Protein AF-A0A376NXH1-F1 (afdb_monomer_lite)

pLDDT: mean 90.82, std 6.96, range [56.41, 97.88]

Structure (mmCIF, N/CA/C/O backbone):
data_AF-A0A376NXH1-F1
#
_entry.id   AF-A0A376NXH1-F1
#
loop_
_atom_site.group_PDB
_atom_site.id
_atom_site.type_symbol
_atom_site.label_atom_id
_atom_site.label_alt_id
_atom_site.label_comp_id
_atom_site.label_asym_id
_atom_site.label_entity_id
_atom_site.lab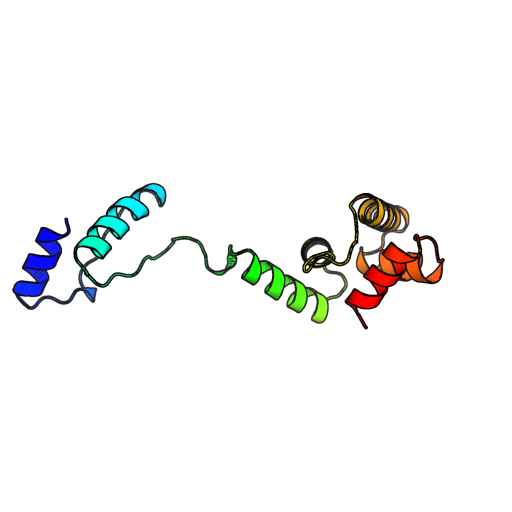el_seq_id
_atom_site.pdbx_PDB_ins_code
_atom_site.Cartn_x
_atom_site.Cartn_y
_atom_site.Cartn_z
_atom_site.occupancy
_atom_site.B_iso_or_equiv
_atom_site.auth_seq_id
_atom_site.auth_comp_id
_atom_site.auth_asym_id
_atom_site.auth_atom_id
_atom_site.pdbx_PDB_model_num
ATOM 1 N N . MET A 1 1 ? -15.275 13.942 30.548 1.00 83.12 1 MET A N 1
ATOM 2 C CA . MET A 1 1 ? -15.649 12.612 30.014 1.00 83.12 1 MET A CA 1
ATOM 3 C C . MET A 1 1 ? -14.953 11.495 30.776 1.00 83.12 1 MET A C 1
ATOM 5 O O . MET A 1 1 ? -15.652 10.715 31.402 1.00 83.12 1 MET A O 1
ATOM 9 N N . VAL A 1 2 ? -13.616 11.475 30.797 1.00 89.75 2 VAL A N 1
ATOM 10 C CA . VAL A 1 2 ? -12.803 10.468 31.508 1.00 89.75 2 VAL A CA 1
ATOM 11 C C . VAL A 1 2 ? -13.268 10.240 32.950 1.00 89.75 2 VAL A C 1
ATOM 13 O O . VAL A 1 2 ? -13.507 9.101 33.325 1.00 89.75 2 VAL A O 1
ATOM 16 N N . ASN A 1 3 ? -13.531 11.309 33.717 1.00 92.00 3 ASN A N 1
ATOM 17 C CA . ASN A 1 3 ? -14.045 11.177 35.089 1.00 92.00 3 ASN A CA 1
ATOM 18 C C . ASN A 1 3 ? -15.347 10.367 35.185 1.00 92.00 3 ASN A C 1
ATOM 20 O O . ASN A 1 3 ? -15.496 9.606 36.126 1.00 92.00 3 ASN A O 1
ATOM 24 N N . ARG A 1 4 ? -16.267 10.475 34.213 1.00 93.81 4 ARG A N 1
ATOM 25 C CA . ARG A 1 4 ? -17.515 9.689 34.232 1.00 93.81 4 ARG A CA 1
ATOM 26 C C . ARG A 1 4 ? -17.257 8.203 33.989 1.00 93.81 4 ARG A C 1
ATOM 28 O O . ARG A 1 4 ? -17.870 7.379 34.653 1.00 93.81 4 ARG A O 1
ATOM 35 N N . ILE A 1 5 ? -16.351 7.877 33.065 1.00 93.94 5 ILE A N 1
ATOM 36 C CA . ILE A 1 5 ? -15.963 6.485 32.784 1.00 93.94 5 ILE A CA 1
ATOM 37 C C . ILE A 1 5 ? -15.228 5.899 33.993 1.00 93.94 5 ILE A C 1
ATOM 39 O O . ILE A 1 5 ? -15.474 4.760 34.369 1.00 93.94 5 ILE A O 1
ATOM 43 N N . LYS A 1 6 ? -14.385 6.701 34.651 1.00 92.62 6 LYS A N 1
ATOM 44 C CA . LYS A 1 6 ? -13.700 6.299 35.878 1.00 92.62 6 LYS A CA 1
ATOM 45 C C . LYS A 1 6 ? -14.689 6.003 37.006 1.00 92.62 6 LYS A C 1
ATOM 47 O O . LYS A 1 6 ? -14.645 4.919 37.559 1.00 92.62 6 LYS A O 1
ATOM 52 N N . THR A 1 7 ? -15.650 6.893 37.261 1.00 94.88 7 THR A N 1
ATOM 53 C CA . THR A 1 7 ? -16.712 6.637 38.249 1.00 94.88 7 THR A CA 1
ATOM 54 C C . THR A 1 7 ? -17.535 5.389 37.913 1.00 94.88 7 THR A C 1
ATOM 56 O O . THR A 1 7 ? -17.898 4.642 38.812 1.00 94.88 7 THR A O 1
ATOM 59 N N . TRP A 1 8 ? -17.822 5.129 36.632 1.00 94.44 8 TRP A N 1
ATOM 60 C CA . TRP A 1 8 ? -18.486 3.889 36.208 1.00 94.44 8 TRP A CA 1
ATOM 61 C C . TRP A 1 8 ? -17.658 2.644 36.549 1.00 94.44 8 TRP A C 1
ATOM 63 O O . TRP A 1 8 ? -18.191 1.688 37.107 1.00 94.44 8 TRP A O 1
ATOM 73 N N . GLN A 1 9 ? -16.355 2.686 36.273 1.00 94.25 9 GLN A N 1
ATOM 74 C CA . GLN A 1 9 ? -15.426 1.606 36.595 1.00 94.25 9 GLN A CA 1
ATOM 75 C C . GLN A 1 9 ? -15.281 1.395 38.110 1.00 94.25 9 GLN A C 1
ATOM 77 O O . GLN A 1 9 ? -15.309 0.256 38.570 1.00 94.25 9 GLN A O 1
ATOM 82 N N . ASP A 1 10 ? -15.189 2.478 38.885 1.00 93.94 10 ASP A N 1
ATOM 83 C CA . ASP A 1 10 ? -15.105 2.442 40.351 1.00 93.94 10 ASP A CA 1
ATOM 84 C C . ASP A 1 10 ? -16.372 1.820 40.977 1.00 93.94 10 ASP A C 1
ATOM 86 O O . ASP A 1 10 ? -16.299 1.168 42.015 1.00 93.94 10 ASP A O 1
ATOM 90 N N . ASN A 1 11 ? -17.526 1.951 40.310 1.00 95.44 11 ASN A N 1
ATOM 91 C CA . ASN A 1 11 ? -18.792 1.318 40.694 1.00 95.44 11 ASN A CA 1
ATOM 92 C C . ASN A 1 11 ? -18.933 -0.144 40.206 1.00 95.44 11 ASN A C 1
ATOM 94 O O . ASN A 1 11 ? -20.012 -0.723 40.323 1.00 95.44 11 ASN A O 1
ATOM 98 N N . GLY A 1 12 ? -17.873 -0.745 39.650 1.00 94.69 12 GLY A N 1
ATOM 99 C CA . GLY A 1 12 ? -17.848 -2.136 39.178 1.00 94.69 12 GLY A CA 1
ATOM 100 C C . GLY A 1 12 ? -18.251 -2.339 37.713 1.00 94.69 12 GLY A C 1
ATOM 101 O O . GLY A 1 12 ? -18.326 -3.479 37.256 1.00 94.69 12 GLY A O 1
ATOM 102 N N . GLY A 1 13 ? -18.501 -1.261 36.968 1.00 94.81 13 GLY A N 1
ATOM 103 C CA . GLY A 1 13 ? -18.863 -1.321 35.555 1.00 94.81 13 GLY A CA 1
ATOM 104 C C . GLY A 1 13 ? -17.683 -1.656 34.636 1.00 94.81 13 GLY A C 1
ATOM 105 O O . GLY A 1 13 ? -16.539 -1.264 34.884 1.00 94.81 13 GLY A O 1
ATOM 106 N N . ALA A 1 14 ? -17.945 -2.354 33.528 1.00 94.75 14 ALA A N 1
ATOM 107 C CA . ALA A 1 14 ? -16.897 -2.721 32.578 1.00 94.75 14 ALA A CA 1
ATOM 108 C C . ALA A 1 14 ? -16.640 -1.603 31.551 1.00 94.75 14 ALA A C 1
ATOM 110 O O . ALA A 1 14 ? -17.567 -0.996 31.016 1.00 94.75 14 ALA A O 1
ATOM 111 N N . LEU A 1 15 ? -15.370 -1.376 31.184 1.00 93.62 15 LEU A N 1
ATOM 112 C CA . LEU A 1 15 ? -15.013 -0.418 30.120 1.00 93.62 15 LEU A CA 1
ATOM 113 C C . LEU A 1 15 ? -15.601 -0.808 28.754 1.00 93.62 15 LEU A C 1
ATOM 115 O O . LEU A 1 15 ? -15.878 0.063 27.936 1.00 93.62 15 LEU A O 1
ATOM 119 N N . ALA A 1 16 ? -15.816 -2.106 28.513 1.00 93.88 16 ALA A N 1
ATOM 120 C CA . ALA A 1 16 ? -16.419 -2.619 27.282 1.00 93.88 16 ALA A CA 1
ATOM 121 C C . ALA A 1 16 ? -17.891 -2.198 27.096 1.00 93.88 16 ALA A C 1
ATOM 123 O O . ALA A 1 16 ? -18.402 -2.261 25.981 1.00 93.88 16 ALA A O 1
ATOM 124 N N . GLU A 1 17 ? -18.556 -1.746 28.162 1.00 94.62 17 GLU A N 1
ATOM 125 C CA . GLU A 1 17 ? -19.936 -1.238 28.141 1.00 94.62 17 GLU A CA 1
ATOM 126 C C . GLU A 1 17 ? -19.991 0.274 27.874 1.00 94.62 17 GLU A C 1
ATOM 128 O O . GLU A 1 17 ? -21.064 0.856 27.723 1.00 94.62 17 GLU A O 1
ATOM 133 N N . CYS A 1 18 ? -18.831 0.931 27.802 1.00 94.12 18 CYS A N 1
ATOM 134 C CA . CYS A 1 18 ? -18.717 2.346 27.491 1.00 94.12 18 CYS A CA 1
ATOM 135 C C . CYS A 1 18 ? -18.374 2.546 26.011 1.00 94.12 18 CYS A C 1
ATOM 137 O O . CYS A 1 18 ? -17.386 2.018 25.502 1.00 94.12 18 CYS A O 1
ATOM 139 N N . ALA A 1 19 ? -19.148 3.392 25.334 1.00 93.44 19 ALA A N 1
ATOM 140 C CA . ALA A 1 19 ? -18.856 3.855 23.984 1.00 93.44 19 ALA A CA 1
ATOM 141 C C . ALA A 1 19 ? -18.790 5.384 23.953 1.00 93.44 19 ALA A C 1
ATOM 143 O O . ALA A 1 19 ? -19.594 6.073 24.581 1.00 93.44 19 ALA A O 1
ATOM 144 N N . ILE A 1 20 ? -17.830 5.918 23.199 1.00 91.69 20 ILE A N 1
ATOM 145 C CA . ILE A 1 20 ? -17.676 7.356 22.980 1.00 91.69 20 ILE A CA 1
ATOM 146 C C . ILE A 1 20 ? -18.001 7.621 21.517 1.00 91.69 20 ILE A C 1
ATOM 148 O O . ILE A 1 20 ? -17.264 7.200 20.627 1.00 91.69 20 ILE A O 1
ATOM 152 N N . LEU A 1 21 ? -19.115 8.306 21.276 1.00 91.44 21 LEU A N 1
ATOM 153 C CA . LEU A 1 21 ? -19.554 8.678 19.937 1.00 91.44 21 LEU A CA 1
ATOM 154 C C . LEU A 1 21 ? -19.166 10.129 19.665 1.00 91.44 21 LEU A C 1
ATOM 156 O O . LEU A 1 21 ? -19.447 11.025 20.461 1.00 91.44 21 LEU A O 1
ATOM 160 N N . TYR A 1 22 ? -18.526 10.360 18.527 1.00 89.69 22 TYR A N 1
ATOM 161 C CA . TYR A 1 22 ? -18.142 11.684 18.053 1.00 89.69 22 TYR A CA 1
ATOM 162 C C . TYR A 1 22 ? -18.446 11.807 16.560 1.00 89.69 22 TYR A C 1
ATOM 164 O O . TYR A 1 22 ? -18.669 10.815 15.869 1.00 89.69 22 TYR A O 1
ATOM 172 N N . ARG A 1 23 ? -18.513 13.045 16.063 1.00 87.31 23 ARG A N 1
ATOM 173 C CA . ARG A 1 23 ? -19.012 13.337 14.712 1.00 87.31 23 ARG A CA 1
ATOM 174 C C . ARG A 1 23 ? -17.936 13.192 13.634 1.00 87.31 23 ARG A C 1
ATOM 176 O O . ARG A 1 23 ? -18.266 12.844 12.508 1.00 87.31 23 ARG A O 1
ATOM 183 N N . SER A 1 24 ? -16.677 13.493 13.947 1.00 84.44 24 SER A N 1
ATOM 184 C CA . SER A 1 24 ? -15.569 13.471 12.984 1.00 84.44 24 SER A CA 1
ATOM 185 C C . SER A 1 24 ? -14.296 12.889 13.589 1.00 84.44 24 SER A C 1
ATOM 187 O O . SER A 1 24 ? -13.982 13.162 14.746 1.00 84.44 24 SER A O 1
ATOM 189 N N . ASN A 1 25 ? -13.515 12.172 12.775 1.00 80.50 25 ASN A N 1
ATOM 190 C CA . ASN A 1 25 ? -12.221 11.594 13.156 1.00 80.50 25 ASN A CA 1
ATOM 191 C C . ASN A 1 25 ? -11.226 12.631 13.695 1.00 80.50 25 ASN A C 1
ATOM 193 O O . ASN A 1 25 ? -10.395 12.297 14.528 1.00 80.50 25 ASN A O 1
ATOM 197 N N . ALA A 1 26 ? -11.333 13.904 13.301 1.00 81.50 26 ALA A N 1
ATOM 198 C CA . ALA A 1 26 ? -10.487 14.964 13.859 1.00 81.50 26 ALA A CA 1
ATOM 199 C C . ALA A 1 26 ? -10.671 15.143 15.382 1.00 81.50 26 ALA A C 1
ATOM 201 O O . ALA A 1 26 ? -9.768 15.622 16.063 1.00 81.50 26 ALA A O 1
ATOM 202 N N . GLN A 1 27 ? -11.828 14.745 15.922 1.00 86.00 27 GLN A N 1
ATOM 203 C CA . GLN A 1 27 ? -12.134 14.820 17.351 1.00 86.00 27 GLN A CA 1
ATOM 204 C C . GLN A 1 27 ? -11.558 13.638 18.143 1.00 86.00 27 GLN A C 1
ATOM 206 O O . GLN A 1 27 ? -11.497 13.722 19.369 1.00 86.00 27 GLN A O 1
ATOM 211 N N . SER A 1 28 ? -11.135 12.553 17.476 1.00 87.75 28 SER A N 1
ATOM 212 C CA . SER A 1 28 ? -10.644 11.351 18.160 1.00 87.75 28 SER A CA 1
ATOM 213 C C . SER A 1 28 ? -9.371 11.652 18.944 1.00 87.75 28 SER A C 1
ATOM 215 O O . SER A 1 28 ? -9.279 11.297 20.113 1.00 87.75 28 SER A O 1
ATOM 217 N N . ARG A 1 29 ? -8.447 12.421 18.358 1.00 87.12 29 ARG A N 1
ATOM 218 C CA . ARG A 1 29 ? -7.129 12.701 18.938 1.00 87.12 29 ARG A CA 1
ATOM 219 C C . ARG A 1 29 ? -7.190 13.290 20.350 1.00 87.12 29 ARG A C 1
ATOM 221 O O . ARG A 1 29 ? -6.499 12.809 21.237 1.00 87.12 29 ARG A O 1
ATOM 228 N N . VAL A 1 30 ? -8.041 14.291 20.580 1.00 90.75 30 VAL A N 1
ATOM 229 C CA . VAL A 1 30 ? -8.177 14.927 21.906 1.00 90.75 30 VAL A CA 1
ATOM 230 C C . VAL A 1 30 ? -8.760 13.946 22.933 1.00 90.75 30 VAL A C 1
ATOM 232 O O . VAL A 1 30 ? -8.390 13.967 24.105 1.00 90.75 30 VAL A O 1
ATOM 235 N N . LEU A 1 31 ? -9.664 13.061 22.499 1.00 91.00 31 LEU A N 1
ATOM 236 C CA . LEU A 1 31 ? -10.236 12.017 23.352 1.00 91.00 31 LEU A CA 1
ATOM 237 C C . LEU A 1 31 ? -9.196 10.939 23.683 1.00 91.00 31 LEU A C 1
ATOM 239 O O . LEU A 1 31 ? -9.107 10.517 24.833 1.00 91.00 31 LEU A O 1
ATOM 243 N N . GLU A 1 32 ? -8.398 10.528 22.699 1.00 90.25 32 GLU A N 1
ATOM 244 C CA . GLU A 1 32 ? -7.296 9.575 22.853 1.00 90.25 32 GLU A CA 1
ATOM 245 C C . GLU A 1 32 ? -6.230 10.101 23.816 1.00 90.25 32 GLU A C 1
ATOM 247 O O . GLU A 1 32 ? -5.837 9.385 24.733 1.00 90.25 32 GLU A O 1
ATOM 252 N N . GLU A 1 33 ? -5.809 11.360 23.666 1.00 92.31 33 GLU A N 1
ATOM 253 C CA . GLU A 1 33 ? -4.845 12.012 24.562 1.00 92.31 33 GLU A CA 1
ATOM 254 C C . GLU A 1 33 ? -5.361 12.037 26.010 1.00 92.31 33 GLU A C 1
ATOM 256 O O . GLU A 1 33 ? -4.625 11.689 26.933 1.00 92.31 33 GLU A O 1
ATOM 261 N N . ALA A 1 34 ? -6.643 12.355 26.218 1.00 93.75 34 ALA A N 1
ATOM 262 C CA . ALA A 1 34 ? -7.249 12.347 27.548 1.00 93.75 34 ALA A CA 1
ATOM 263 C C . ALA A 1 34 ? -7.334 10.935 28.165 1.00 93.75 34 ALA A C 1
ATOM 265 O O . ALA A 1 34 ? -7.120 10.774 29.368 1.00 93.75 34 ALA A O 1
ATOM 266 N N . LEU A 1 35 ? -7.645 9.907 27.365 1.00 93.50 35 LEU A N 1
ATOM 267 C CA . LEU A 1 35 ? -7.687 8.510 27.821 1.00 93.50 35 LEU A CA 1
ATOM 268 C C . LEU A 1 35 ? -6.280 7.974 28.124 1.00 93.50 35 LEU A C 1
ATOM 270 O O . LEU A 1 35 ? -6.093 7.302 29.137 1.00 93.50 35 LEU A O 1
ATOM 274 N N . LEU A 1 36 ? -5.287 8.329 27.300 1.00 93.50 36 LEU A N 1
ATOM 275 C CA . LEU A 1 36 ? -3.874 8.005 27.515 1.00 93.50 36 LEU A CA 1
ATOM 276 C C . LEU A 1 36 ? -3.329 8.642 28.795 1.00 93.50 36 LEU A C 1
ATOM 278 O O . LEU A 1 36 ? -2.705 7.947 29.590 1.00 93.50 36 LEU A O 1
ATOM 282 N N . GLN A 1 37 ? -3.591 9.933 29.028 1.00 95.12 37 GLN A N 1
ATOM 283 C CA . GLN A 1 37 ? -3.173 10.629 30.254 1.00 95.12 37 GLN A CA 1
ATOM 284 C C . GLN A 1 37 ? -3.757 9.997 31.521 1.00 95.12 37 GLN A C 1
ATOM 286 O O . GLN A 1 37 ? -3.132 10.025 32.578 1.00 95.12 37 GLN A O 1
ATOM 291 N N . ALA A 1 38 ? -4.951 9.418 31.415 1.00 93.50 38 ALA A N 1
ATOM 292 C CA . ALA A 1 38 ? -5.602 8.712 32.508 1.00 93.50 38 ALA A CA 1
ATOM 293 C C . ALA A 1 38 ? -5.213 7.227 32.605 1.00 93.50 38 ALA A C 1
ATOM 295 O O . ALA A 1 38 ? -5.786 6.517 33.431 1.00 93.50 38 ALA A O 1
ATOM 296 N N . SER A 1 39 ? -4.287 6.750 31.764 1.00 93.62 39 SER A N 1
ATOM 297 C CA . SER A 1 39 ? -3.909 5.336 31.644 1.00 93.62 39 SER A CA 1
ATOM 298 C C . SER A 1 39 ? -5.118 4.407 31.466 1.00 93.62 39 SER A C 1
ATOM 300 O O . SER A 1 39 ? -5.136 3.283 31.966 1.00 93.62 39 SER A O 1
ATOM 302 N N . MET A 1 40 ? -6.154 4.883 30.771 1.00 92.44 40 MET A N 1
ATOM 303 C CA . MET A 1 40 ? -7.405 4.159 30.577 1.00 92.44 40 MET A CA 1
ATOM 304 C C . MET A 1 40 ? -7.347 3.359 29.270 1.00 92.44 40 MET A C 1
ATOM 306 O O . MET A 1 40 ? -7.169 3.961 28.210 1.00 92.44 40 MET A O 1
ATOM 310 N N . PRO A 1 41 ? -7.516 2.024 29.297 1.00 92.81 41 PRO A N 1
ATOM 311 C CA . PRO A 1 41 ? -7.559 1.215 28.082 1.00 92.81 41 PRO A CA 1
ATOM 312 C C . PRO A 1 41 ? -8.708 1.640 27.159 1.00 92.81 41 PRO A C 1
ATOM 314 O O . PRO A 1 41 ? -9.844 1.791 27.606 1.00 92.81 41 PRO A O 1
ATOM 317 N N . TYR A 1 42 ? -8.433 1.792 25.863 1.00 91.88 42 TYR A N 1
ATOM 318 C CA . TYR A 1 42 ? -9.443 2.140 24.863 1.00 91.88 42 TYR A CA 1
ATOM 319 C C . TYR A 1 42 ? -9.162 1.475 23.513 1.00 91.88 42 TYR A C 1
ATOM 321 O O . TYR A 1 42 ? -8.055 1.011 23.236 1.00 91.88 42 TYR A O 1
ATOM 329 N N . ARG A 1 43 ? -10.185 1.432 22.653 1.00 89.00 43 ARG A N 1
ATOM 330 C CA . ARG A 1 43 ? -10.083 0.962 21.268 1.00 89.00 43 ARG A CA 1
ATOM 331 C C . ARG A 1 43 ? -10.792 1.942 20.343 1.00 89.00 43 ARG A C 1
ATOM 333 O O . ARG A 1 43 ? -11.945 2.291 20.576 1.00 89.00 43 ARG A O 1
ATOM 340 N N . ILE A 1 44 ? -10.107 2.352 19.280 1.00 86.88 44 ILE A N 1
ATOM 341 C CA . ILE A 1 44 ? -10.666 3.231 18.251 1.00 86.88 44 ILE A CA 1
ATOM 342 C C . ILE A 1 44 ? -11.261 2.370 17.143 1.00 86.88 44 ILE A C 1
ATOM 344 O O . ILE A 1 44 ? -10.592 1.489 16.603 1.00 86.88 44 ILE A O 1
ATOM 348 N N . TYR A 1 45 ? -12.493 2.676 16.757 1.00 83.31 45 TYR A N 1
ATOM 349 C CA . TYR A 1 45 ? -13.117 2.144 15.553 1.00 83.31 45 TYR A CA 1
ATOM 350 C C . TYR A 1 45 ? -13.147 3.253 14.495 1.00 83.31 45 TYR A C 1
ATOM 352 O O . TYR A 1 45 ? -13.647 4.339 14.763 1.00 83.31 45 TYR A O 1
ATOM 360 N N . GLY A 1 46 ? -12.589 3.002 13.305 1.00 74.50 46 GLY A N 1
ATOM 361 C CA . GLY A 1 46 ? -12.640 3.956 12.183 1.00 74.50 46 GLY A CA 1
ATOM 362 C C . GLY A 1 46 ? -11.530 5.020 12.116 1.00 74.50 46 GLY A C 1
ATOM 363 O O . GLY A 1 46 ? -11.667 5.961 11.335 1.00 74.50 46 GLY A O 1
ATOM 364 N N . GLY A 1 47 ? -10.440 4.870 12.887 1.00 69.12 47 GLY A N 1
ATOM 365 C CA . GLY A 1 47 ? -9.210 5.677 12.761 1.00 69.12 47 GLY A CA 1
ATOM 366 C C . GLY A 1 47 ? -8.446 5.411 11.452 1.00 69.12 47 GLY A C 1
ATOM 367 O O . GLY A 1 47 ? -9.040 4.946 10.480 1.00 69.12 47 GLY A O 1
ATOM 368 N N . MET A 1 48 ? -7.128 5.673 11.403 1.00 64.31 48 MET A N 1
ATOM 369 C CA . MET A 1 48 ? -6.312 5.370 10.209 1.00 64.31 48 MET A CA 1
ATOM 370 C C . MET A 1 48 ? -6.555 3.918 9.788 1.00 64.31 48 MET A C 1
ATOM 372 O O . MET A 1 48 ? -6.212 2.985 10.524 1.00 64.31 48 MET A O 1
ATOM 376 N N . ARG A 1 49 ? -7.195 3.722 8.628 1.00 73.62 49 ARG A N 1
ATOM 377 C CA . ARG A 1 49 ? -7.608 2.384 8.215 1.00 73.62 49 ARG A CA 1
ATOM 378 C C . ARG A 1 49 ? -6.344 1.560 8.027 1.00 73.62 49 ARG A C 1
ATOM 380 O O . ARG A 1 49 ? -5.399 2.010 7.387 1.00 73.62 49 ARG A O 1
ATOM 387 N N . PHE A 1 50 ? -6.321 0.350 8.573 1.00 77.12 50 PHE A N 1
ATOM 388 C CA . PHE A 1 50 ? -5.177 -0.555 8.445 1.00 77.12 50 PHE A CA 1
ATOM 389 C C . PHE A 1 50 ? -4.702 -0.673 6.983 1.00 77.12 50 PHE A C 1
ATOM 391 O O . PHE A 1 50 ? -3.519 -0.527 6.699 1.00 77.12 50 PHE A O 1
ATOM 398 N N . PHE A 1 51 ? -5.646 -0.794 6.045 1.00 80.81 51 PHE A N 1
ATOM 399 C CA . PHE A 1 51 ? -5.394 -0.868 4.602 1.00 80.81 51 PHE A CA 1
ATOM 400 C C . PHE A 1 51 ? -5.015 0.457 3.929 1.00 80.81 51 PHE A C 1
ATOM 402 O O . PHE A 1 51 ? -4.694 0.469 2.744 1.00 80.81 51 PHE A O 1
ATOM 409 N N . GLU A 1 52 ? -5.079 1.588 4.631 1.00 84.94 52 GLU A N 1
ATOM 410 C CA . GLU A 1 52 ? -4.651 2.880 4.091 1.00 84.94 52 GLU A CA 1
ATOM 411 C C . GLU A 1 52 ? -3.157 3.135 4.268 1.00 84.94 52 GLU A C 1
ATOM 413 O O . GLU A 1 52 ? -2.603 3.930 3.500 1.00 84.94 52 GLU A O 1
ATOM 418 N N . ARG A 1 53 ? -2.529 2.431 5.217 1.00 88.44 53 ARG A N 1
ATOM 419 C CA . ARG A 1 53 ? -1.097 2.488 5.508 1.00 88.44 53 ARG A CA 1
ATOM 420 C C . ARG A 1 53 ? -0.267 2.146 4.271 1.00 88.44 53 ARG A C 1
ATOM 422 O O . ARG A 1 53 ? -0.621 1.242 3.509 1.00 88.44 53 ARG A O 1
ATOM 429 N N . GLN A 1 54 ? 0.820 2.888 4.062 1.00 91.75 54 GLN A N 1
ATOM 430 C CA . GLN A 1 54 ? 1.630 2.781 2.847 1.00 91.75 54 GLN A CA 1
ATOM 431 C C . GLN A 1 54 ? 2.229 1.381 2.713 1.00 91.75 54 GLN A C 1
ATOM 433 O O . GLN A 1 54 ? 2.034 0.740 1.684 1.00 91.75 54 GLN A O 1
ATOM 438 N N . GLU A 1 55 ? 2.818 0.866 3.789 1.00 92.75 55 GLU A N 1
ATOM 439 C CA . GLU A 1 55 ? 3.430 -0.456 3.856 1.00 92.75 55 GLU A CA 1
ATOM 440 C C . GLU A 1 55 ? 2.430 -1.585 3.564 1.00 92.75 55 GLU A C 1
ATOM 442 O O . GLU A 1 55 ? 2.753 -2.544 2.863 1.00 92.75 55 GLU A O 1
ATOM 447 N N . ILE A 1 56 ? 1.181 -1.442 4.024 1.00 93.62 56 ILE A N 1
ATOM 448 C CA . ILE A 1 56 ? 0.123 -2.428 3.782 1.00 93.62 56 ILE A CA 1
ATOM 449 C C . ILE A 1 56 ? -0.292 -2.414 2.311 1.00 93.62 56 ILE A C 1
ATOM 451 O O . ILE A 1 56 ? -0.416 -3.467 1.687 1.00 93.62 56 ILE A O 1
ATOM 455 N N . LYS A 1 57 ? -0.472 -1.228 1.724 1.00 94.56 57 LYS A N 1
ATOM 456 C CA . LYS A 1 57 ? -0.810 -1.102 0.301 1.00 94.56 57 LYS A CA 1
ATOM 457 C C . LYS A 1 57 ? 0.317 -1.584 -0.613 1.00 94.56 57 LYS A C 1
ATOM 459 O O . LYS A 1 57 ? 0.028 -2.159 -1.664 1.00 94.56 57 LYS A O 1
ATOM 464 N N . ASP A 1 58 ? 1.572 -1.353 -0.238 1.00 95.81 58 ASP A N 1
ATOM 465 C CA . ASP A 1 58 ? 2.742 -1.803 -0.999 1.00 95.81 58 ASP A CA 1
ATOM 466 C C . ASP A 1 58 ? 2.824 -3.331 -0.987 1.00 95.81 58 ASP A C 1
ATOM 468 O O . ASP A 1 58 ? 2.875 -3.949 -2.050 1.00 95.81 58 ASP A O 1
ATOM 472 N N . ALA A 1 59 ? 2.713 -3.953 0.193 1.00 95.94 59 ALA A N 1
ATOM 473 C CA . ALA A 1 59 ? 2.674 -5.408 0.329 1.00 95.94 59 ALA A CA 1
ATOM 474 C C . ALA A 1 59 ? 1.521 -6.034 -0.475 1.00 95.94 59 ALA A C 1
ATOM 476 O O . ALA A 1 59 ? 1.727 -6.987 -1.226 1.00 95.94 59 ALA A O 1
ATOM 477 N N . LEU A 1 60 ? 0.315 -5.463 -0.387 1.00 96.06 60 LEU A N 1
ATOM 478 C CA . LEU A 1 60 ? -0.833 -5.924 -1.173 1.00 96.06 60 LEU A CA 1
ATOM 479 C C . LEU A 1 60 ? -0.604 -5.791 -2.679 1.00 96.06 60 LEU A C 1
ATOM 481 O O . LEU A 1 60 ? -1.040 -6.648 -3.441 1.00 96.06 60 LEU A O 1
ATOM 485 N N . SER A 1 61 ? 0.082 -4.741 -3.122 1.00 96.81 61 SER A N 1
ATOM 486 C CA . SER A 1 61 ? 0.361 -4.533 -4.544 1.00 96.81 61 SER A CA 1
ATOM 487 C C . SER A 1 61 ? 1.399 -5.524 -5.071 1.00 96.81 61 SER A C 1
ATOM 489 O O . SER A 1 61 ? 1.234 -6.044 -6.171 1.00 96.81 61 SER A O 1
ATOM 491 N N . TYR A 1 62 ? 2.387 -5.907 -4.260 1.00 95.62 62 TYR A N 1
ATOM 492 C CA . TYR A 1 62 ? 3.256 -7.040 -4.588 1.00 95.62 62 TYR A CA 1
ATOM 493 C C . TYR A 1 62 ? 2.480 -8.347 -4.747 1.00 95.62 62 TYR A C 1
ATOM 495 O O . TYR A 1 62 ? 2.647 -9.037 -5.75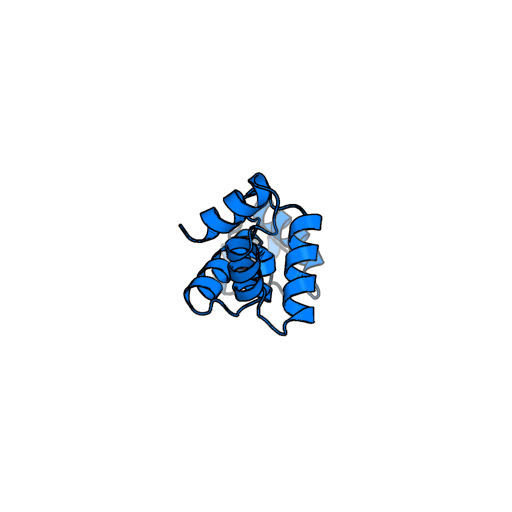1 1.00 95.62 62 TYR A O 1
ATOM 503 N N . LEU A 1 63 ? 1.602 -8.676 -3.794 1.00 96.69 63 LEU A N 1
ATOM 504 C CA . LEU A 1 63 ? 0.776 -9.885 -3.874 1.00 96.69 63 LEU A CA 1
ATOM 505 C C . LEU A 1 63 ? -0.128 -9.874 -5.114 1.00 96.69 63 LEU A C 1
ATOM 507 O O . LEU A 1 63 ? -0.242 -10.888 -5.803 1.00 96.69 63 LEU A O 1
ATOM 511 N N . ARG A 1 64 ? -0.714 -8.715 -5.441 1.00 96.88 64 ARG A N 1
ATOM 512 C CA . ARG A 1 64 ? -1.507 -8.524 -6.663 1.00 96.88 64 ARG A CA 1
ATOM 513 C C . ARG A 1 64 ? -0.688 -8.777 -7.921 1.00 96.88 64 ARG A C 1
ATOM 515 O O . ARG A 1 64 ? -1.187 -9.475 -8.790 1.00 96.88 64 ARG A O 1
ATOM 522 N N . LEU A 1 65 ? 0.558 -8.309 -8.001 1.00 95.19 65 LEU A N 1
ATOM 523 C CA . LEU A 1 65 ? 1.431 -8.586 -9.150 1.00 95.19 65 LEU A CA 1
ATOM 524 C C . LEU A 1 65 ? 1.851 -10.052 -9.261 1.00 95.19 65 LEU A C 1
ATOM 526 O O . LEU A 1 65 ? 1.992 -10.565 -10.371 1.00 95.19 65 LEU A O 1
ATOM 530 N N . ILE A 1 66 ? 2.050 -10.735 -8.129 1.00 94.12 66 ILE A N 1
ATOM 531 C CA . ILE A 1 66 ? 2.332 -12.177 -8.120 1.00 94.12 66 ILE A CA 1
ATOM 532 C C . ILE A 1 66 ? 1.139 -12.941 -8.705 1.00 94.12 66 ILE A C 1
ATOM 534 O O . ILE A 1 66 ? 1.334 -13.811 -9.556 1.00 94.12 66 ILE A O 1
ATOM 538 N N . ALA A 1 67 ? -0.079 -12.589 -8.281 1.00 97.00 67 ALA A N 1
ATOM 539 C CA . ALA A 1 67 ? -1.315 -13.214 -8.744 1.00 97.00 67 ALA A CA 1
ATOM 540 C C . ALA A 1 67 ? -1.692 -12.816 -10.184 1.00 97.00 67 ALA A C 1
ATOM 542 O O . ALA A 1 67 ? -2.163 -13.648 -10.955 1.00 97.00 67 ALA A O 1
ATOM 543 N N . ASN A 1 68 ? -1.480 -11.553 -10.554 1.00 96.50 68 ASN A N 1
ATOM 544 C CA . ASN A 1 68 ? -1.814 -10.986 -11.852 1.00 96.50 68 ASN A CA 1
ATOM 545 C C . ASN A 1 68 ? -0.785 -9.924 -12.272 1.00 96.50 68 ASN A C 1
ATOM 547 O O . ASN A 1 68 ? -0.811 -8.779 -11.823 1.00 96.50 68 ASN A O 1
ATOM 551 N N . ARG A 1 69 ? 0.078 -10.284 -13.224 1.00 94.06 69 ARG A N 1
ATOM 552 C CA . ARG A 1 69 ? 1.117 -9.390 -13.762 1.00 94.06 69 ARG A CA 1
ATOM 553 C C . ARG A 1 69 ? 0.575 -8.256 -14.637 1.00 94.06 69 ARG A C 1
ATOM 555 O O . ARG A 1 69 ? 1.317 -7.332 -14.933 1.00 94.06 69 ARG A O 1
ATOM 562 N N . ASN A 1 70 ? -0.698 -8.307 -15.024 1.00 96.00 70 ASN A N 1
ATOM 563 C CA . ASN A 1 70 ? -1.353 -7.286 -15.844 1.00 96.00 70 ASN A CA 1
ATOM 564 C C . ASN A 1 70 ? -1.996 -6.164 -15.006 1.00 96.00 70 ASN A C 1
ATOM 566 O O . ASN A 1 70 ? -2.766 -5.364 -15.527 1.00 96.00 70 ASN A O 1
ATOM 570 N N . ASP A 1 71 ? -1.734 -6.128 -13.699 1.00 97.62 71 ASP A N 1
ATOM 571 C CA . ASP A 1 71 ? -2.258 -5.109 -12.795 1.00 97.62 71 ASP A CA 1
ATOM 572 C C . ASP A 1 71 ? -1.374 -3.852 -12.797 1.00 97.62 71 ASP A C 1
ATOM 574 O O . ASP A 1 71 ? -0.466 -3.700 -11.976 1.00 97.62 71 ASP A O 1
ATOM 578 N N . ASP A 1 72 ? -1.647 -2.939 -13.729 1.00 97.19 72 ASP A N 1
ATOM 579 C CA . ASP A 1 72 ? -0.862 -1.711 -13.914 1.00 97.19 72 ASP A CA 1
ATOM 580 C C . ASP A 1 72 ? -0.880 -0.791 -12.683 1.00 97.19 72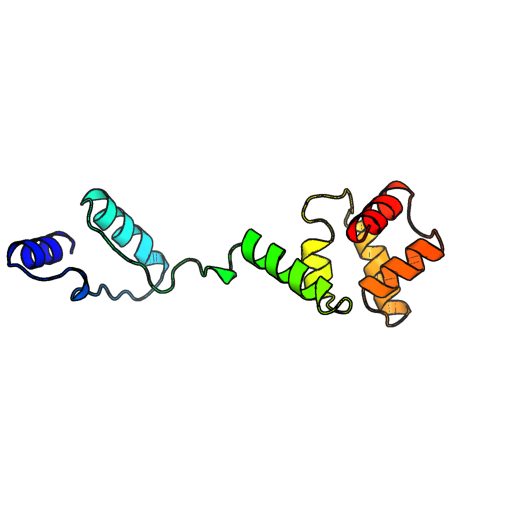 ASP A C 1
ATOM 582 O O . ASP A 1 72 ? 0.118 -0.147 -12.363 1.00 97.19 72 ASP A O 1
ATOM 586 N N . ALA A 1 73 ? -1.987 -0.763 -11.935 1.00 96.62 73 ALA A N 1
ATOM 587 C CA . ALA A 1 73 ? -2.086 0.040 -10.719 1.00 96.62 73 ALA A CA 1
ATOM 588 C C . ALA A 1 73 ? -1.18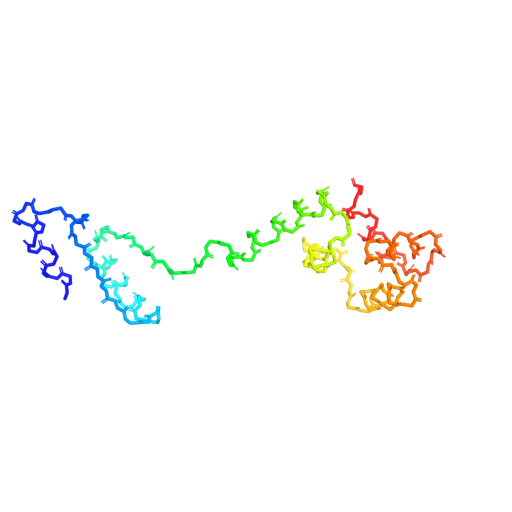6 -0.512 -9.603 1.00 96.62 73 ALA A C 1
ATOM 590 O O . ALA A 1 73 ? -0.540 0.252 -8.880 1.00 96.62 73 ALA A O 1
ATOM 591 N N . ALA A 1 74 ? -1.135 -1.840 -9.458 1.00 96.56 74 ALA A N 1
ATOM 592 C CA . ALA A 1 74 ? -0.206 -2.484 -8.540 1.00 96.56 74 ALA A CA 1
ATOM 593 C C . ALA A 1 74 ? 1.248 -2.297 -9.003 1.00 96.56 74 ALA A C 1
ATOM 595 O O . ALA A 1 74 ? 2.108 -2.004 -8.172 1.00 96.56 74 ALA A O 1
ATOM 596 N N . PHE A 1 75 ? 1.502 -2.395 -10.313 1.00 96.31 75 PHE A N 1
ATOM 597 C CA . PHE A 1 75 ? 2.811 -2.172 -10.930 1.00 96.31 75 PHE A CA 1
ATOM 598 C C . PHE A 1 75 ? 3.370 -0.789 -10.599 1.00 96.31 75 PHE A C 1
ATOM 600 O O . PHE A 1 75 ? 4.428 -0.694 -9.978 1.00 96.31 75 PHE A O 1
ATOM 607 N N . GLU A 1 76 ? 2.643 0.273 -10.953 1.00 95.19 76 GLU A N 1
ATOM 608 C CA . GLU A 1 76 ? 3.048 1.669 -10.727 1.00 95.19 76 GLU A CA 1
ATOM 609 C C . GLU A 1 76 ? 3.411 1.935 -9.271 1.00 95.19 76 GLU A C 1
ATOM 611 O O . GLU A 1 76 ? 4.363 2.652 -8.966 1.00 95.19 76 GLU A O 1
ATOM 616 N N . ARG A 1 77 ? 2.673 1.317 -8.348 1.00 95.12 77 ARG A N 1
ATOM 617 C CA . ARG A 1 77 ? 2.901 1.513 -6.924 1.00 95.12 77 ARG A CA 1
ATOM 618 C C . ARG A 1 77 ? 4.235 0.937 -6.451 1.00 95.12 77 ARG A C 1
ATOM 620 O O . ARG A 1 77 ? 4.908 1.558 -5.627 1.00 95.12 77 ARG A O 1
ATOM 627 N N . VAL A 1 78 ? 4.589 -0.266 -6.905 1.00 95.12 78 VAL A N 1
ATOM 628 C CA . VAL A 1 78 ? 5.704 -1.029 -6.314 1.00 95.12 78 VAL A CA 1
ATOM 629 C C . VAL A 1 78 ? 6.947 -1.105 -7.185 1.00 95.12 78 VAL A C 1
ATOM 631 O O . VAL A 1 78 ? 8.000 -1.516 -6.690 1.00 95.12 78 VAL A O 1
ATOM 634 N N . VAL A 1 79 ? 6.870 -0.661 -8.444 1.00 93.75 79 VAL A N 1
ATOM 635 C CA . VAL A 1 79 ? 7.981 -0.717 -9.405 1.00 93.75 79 VAL A CA 1
ATOM 636 C C . VAL A 1 79 ? 9.274 -0.133 -8.824 1.00 93.75 79 VAL A C 1
ATOM 638 O O . VAL A 1 79 ? 10.336 -0.745 -8.931 1.00 93.75 79 VAL A O 1
ATOM 641 N N . ASN A 1 80 ? 9.182 0.974 -8.084 1.00 93.06 80 ASN A N 1
ATOM 642 C CA . ASN A 1 80 ? 10.319 1.630 -7.436 1.00 93.06 80 ASN A CA 1
ATOM 643 C C . ASN A 1 80 ? 10.235 1.632 -5.894 1.00 93.06 80 ASN A C 1
ATOM 645 O O . ASN A 1 80 ? 10.860 2.477 -5.261 1.00 93.06 80 ASN A O 1
ATOM 649 N N . THR A 1 81 ? 9.486 0.702 -5.289 1.00 92.62 81 THR A N 1
ATOM 650 C CA . THR A 1 81 ? 9.321 0.609 -3.824 1.00 92.62 81 THR A CA 1
ATOM 651 C C . THR A 1 81 ? 9.642 -0.803 -3.335 1.00 92.62 81 THR A C 1
ATOM 653 O O . THR A 1 81 ? 8.789 -1.667 -3.500 1.00 92.62 81 THR A O 1
ATOM 656 N N . PRO A 1 82 ? 10.805 -1.101 -2.726 1.00 91.56 82 PRO A N 1
ATOM 657 C CA . PRO A 1 82 ? 11.874 -0.176 -2.347 1.00 91.56 82 PRO A CA 1
ATOM 658 C C . PRO A 1 82 ? 12.574 0.444 -3.559 1.00 91.56 82 PRO A C 1
ATOM 660 O O . PRO A 1 82 ? 12.484 -0.082 -4.666 1.00 91.56 82 PRO A O 1
ATOM 663 N N . THR A 1 83 ? 13.284 1.552 -3.341 1.00 91.06 83 THR A N 1
ATOM 664 C CA . THR A 1 83 ? 13.957 2.312 -4.401 1.00 91.06 83 THR A CA 1
ATOM 665 C C . THR A 1 83 ? 14.923 1.435 -5.195 1.00 91.06 83 THR A C 1
ATOM 667 O O . THR A 1 83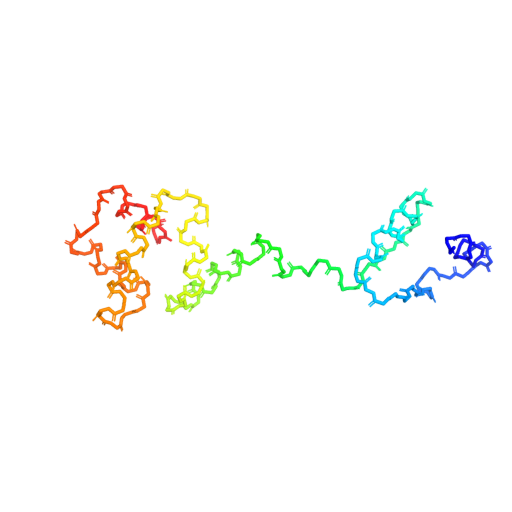 ? 15.887 0.899 -4.651 1.00 91.06 83 THR A O 1
ATOM 670 N N . ARG A 1 84 ? 14.690 1.327 -6.507 1.00 89.81 84 ARG A N 1
ATOM 671 C CA . ARG A 1 84 ? 15.513 0.552 -7.456 1.00 89.81 84 ARG A CA 1
ATOM 672 C C . ARG A 1 84 ? 16.311 1.426 -8.419 1.00 89.81 84 ARG A C 1
ATOM 674 O O . ARG A 1 84 ? 17.041 0.907 -9.257 1.00 89.81 84 ARG A O 1
ATOM 681 N N . GLY A 1 85 ? 16.183 2.747 -8.307 1.00 88.00 85 GLY A N 1
ATOM 682 C CA . GLY A 1 85 ? 16.781 3.688 -9.256 1.00 88.00 85 GLY A CA 1
ATOM 683 C C . GLY A 1 85 ? 15.998 3.790 -10.567 1.00 88.00 85 GLY A C 1
ATOM 684 O O . GLY A 1 85 ? 16.565 4.180 -11.587 1.00 88.00 85 GLY A O 1
ATOM 685 N N . ILE A 1 86 ? 14.708 3.441 -10.547 1.00 90.69 86 ILE A N 1
ATOM 686 C CA . ILE A 1 86 ? 13.788 3.658 -11.665 1.00 90.69 86 ILE A CA 1
ATOM 687 C C . ILE A 1 86 ? 13.223 5.069 -11.507 1.00 90.69 86 ILE A C 1
ATOM 689 O O . ILE A 1 86 ? 12.446 5.330 -10.594 1.00 90.69 86 ILE A O 1
ATOM 693 N N . GLY A 1 87 ? 13.679 5.994 -12.352 1.00 90.62 87 GLY A N 1
ATOM 694 C CA . GLY A 1 87 ? 13.219 7.385 -12.336 1.00 90.62 87 GLY A CA 1
ATOM 695 C C . GLY A 1 87 ? 12.007 7.623 -13.236 1.00 90.62 87 GLY A C 1
ATOM 696 O O . GLY A 1 87 ? 11.718 6.816 -14.122 1.00 90.62 87 GLY A O 1
ATOM 697 N N . ASP A 1 88 ? 11.371 8.783 -13.071 1.00 91.56 88 ASP A N 1
ATOM 698 C CA . ASP A 1 88 ? 10.145 9.161 -13.793 1.00 91.56 88 ASP A CA 1
ATOM 699 C C . ASP A 1 88 ? 10.292 9.057 -15.313 1.00 91.56 88 ASP A C 1
ATOM 701 O O . ASP A 1 88 ? 9.455 8.449 -15.964 1.00 91.56 88 ASP A O 1
ATOM 705 N N . ARG A 1 89 ? 11.424 9.504 -15.879 1.00 91.88 89 ARG A N 1
ATOM 706 C CA . ARG A 1 89 ? 11.689 9.380 -17.327 1.00 91.88 89 ARG A CA 1
ATOM 707 C C . ARG A 1 89 ? 11.630 7.938 -17.831 1.00 91.88 89 ARG A C 1
ATOM 709 O O . ARG A 1 89 ? 11.206 7.701 -18.953 1.00 91.88 89 ARG A O 1
ATOM 716 N N . THR A 1 90 ? 12.095 6.974 -17.032 1.00 92.75 90 THR A N 1
ATOM 717 C CA . THR A 1 90 ? 12.019 5.552 -17.408 1.00 92.75 90 THR A CA 1
ATOM 718 C C . THR A 1 90 ? 10.572 5.079 -17.381 1.00 92.75 90 THR A C 1
ATOM 720 O O . THR A 1 90 ? 10.138 4.413 -18.316 1.00 92.75 90 THR A O 1
ATOM 723 N N . LEU A 1 91 ? 9.817 5.449 -16.342 1.00 93.88 91 LEU A N 1
ATOM 724 C CA . LEU A 1 91 ? 8.396 5.119 -16.246 1.00 93.88 91 LEU A CA 1
ATOM 725 C C . LEU A 1 91 ? 7.590 5.760 -17.374 1.00 93.88 91 LEU A C 1
ATOM 727 O O . LEU A 1 91 ? 6.721 5.106 -17.934 1.00 93.88 91 LEU A O 1
ATOM 731 N N . ASP A 1 92 ? 7.914 6.984 -17.778 1.00 95.94 92 ASP A N 1
ATOM 732 C CA . ASP A 1 92 ? 7.242 7.656 -18.887 1.00 95.94 92 ASP A CA 1
ATOM 733 C C . ASP A 1 92 ? 7.460 6.931 -20.216 1.00 95.94 92 ASP A C 1
ATOM 735 O O . ASP A 1 92 ? 6.504 6.755 -20.968 1.00 95.94 92 ASP A O 1
ATOM 739 N N . VAL A 1 93 ? 8.671 6.424 -20.475 1.00 95.50 93 VAL A N 1
ATOM 740 C CA . VAL A 1 93 ? 8.946 5.574 -21.648 1.00 95.50 93 VAL A CA 1
ATOM 741 C C . VAL A 1 93 ? 8.133 4.277 -21.594 1.00 95.50 93 VAL A C 1
ATOM 743 O O . VAL A 1 93 ? 7.541 3.885 -22.601 1.00 95.50 93 VAL A O 1
ATOM 746 N N . VAL A 1 94 ? 8.049 3.627 -20.428 1.00 95.50 94 VAL A N 1
ATOM 747 C CA . VAL A 1 94 ? 7.234 2.412 -20.239 1.00 95.50 94 VAL A CA 1
ATOM 748 C C . VAL A 1 94 ? 5.752 2.705 -20.481 1.00 95.50 94 VAL A C 1
ATOM 750 O O . VAL A 1 94 ? 5.110 1.993 -21.249 1.00 95.50 94 VAL A O 1
ATOM 753 N N . ARG A 1 95 ? 5.215 3.777 -19.887 1.00 97.00 95 ARG A N 1
ATOM 754 C CA . ARG A 1 95 ? 3.822 4.221 -20.056 1.00 97.00 95 ARG A CA 1
ATOM 755 C C . ARG A 1 95 ? 3.510 4.559 -21.508 1.00 97.00 95 ARG A C 1
ATOM 757 O O . ARG A 1 95 ? 2.440 4.214 -21.998 1.00 97.00 95 ARG A O 1
ATOM 764 N N . GLN A 1 96 ? 4.427 5.240 -22.191 1.00 97.44 96 GLN A N 1
ATOM 765 C CA . GLN A 1 96 ? 4.259 5.593 -23.594 1.00 97.44 96 GLN A CA 1
ATOM 766 C C . GLN A 1 96 ? 4.229 4.340 -24.469 1.00 97.44 96 GLN A C 1
ATOM 768 O O . GLN A 1 96 ? 3.298 4.165 -25.244 1.00 97.44 96 GLN A O 1
ATOM 773 N N . THR A 1 97 ? 5.166 3.417 -24.253 1.00 96.88 97 THR A N 1
ATOM 774 C CA . THR A 1 97 ? 5.217 2.134 -24.971 1.00 96.88 97 THR A CA 1
ATOM 775 C C . THR A 1 97 ? 3.964 1.294 -24.723 1.00 96.88 97 THR A C 1
ATOM 777 O O . THR A 1 97 ? 3.397 0.740 -25.659 1.00 96.88 97 THR A O 1
ATOM 780 N N . SER A 1 98 ? 3.499 1.238 -23.471 1.00 97.44 98 SER A N 1
ATOM 781 C CA . SER A 1 98 ? 2.245 0.581 -23.086 1.00 97.44 98 SER A CA 1
ATOM 782 C C . SER A 1 98 ? 1.050 1.150 -23.857 1.00 97.44 98 SER A C 1
ATOM 784 O O . SER A 1 98 ? 0.284 0.381 -24.433 1.00 97.44 98 SER A O 1
ATOM 786 N N . ARG A 1 99 ? 0.924 2.481 -23.954 1.00 97.88 99 ARG A N 1
ATOM 787 C CA . ARG A 1 99 ? -0.147 3.130 -24.728 1.00 97.88 99 ARG A CA 1
ATOM 788 C C . ARG A 1 99 ? -0.032 2.875 -26.229 1.00 97.88 99 ARG A C 1
ATOM 790 O O . ARG A 1 99 ? -1.017 2.478 -26.843 1.00 97.88 99 ARG A O 1
ATOM 797 N N . ASP A 1 100 ? 1.151 3.082 -26.799 1.00 97.62 100 ASP A N 1
ATOM 798 C CA . ASP A 1 100 ? 1.377 3.000 -28.247 1.00 97.62 100 ASP A CA 1
ATOM 799 C C . ASP A 1 100 ? 1.167 1.582 -28.781 1.00 97.62 100 ASP A C 1
ATOM 801 O O . ASP A 1 100 ? 0.662 1.396 -29.887 1.00 97.62 100 ASP A O 1
ATOM 805 N N . ARG A 1 101 ? 1.528 0.576 -27.979 1.00 97.00 101 ARG A N 1
ATOM 806 C CA . ARG A 1 101 ? 1.445 -0.841 -28.350 1.00 97.00 101 ARG A CA 1
ATOM 807 C C . ARG A 1 101 ? 0.242 -1.564 -27.743 1.00 97.00 101 ARG A C 1
ATOM 809 O O . ARG A 1 101 ? 0.081 -2.755 -27.979 1.00 97.00 101 ARG A O 1
ATOM 816 N N . GLN A 1 102 ? -0.597 -0.859 -26.979 1.00 96.81 102 GLN A N 1
ATOM 817 C CA . GLN A 1 102 ? -1.750 -1.420 -26.259 1.00 96.81 102 GLN A CA 1
ATOM 818 C C . GLN A 1 102 ? -1.377 -2.609 -25.353 1.00 96.81 102 GLN A C 1
ATOM 820 O O . GLN A 1 102 ? -2.066 -3.626 -25.299 1.00 96.81 102 GLN A O 1
ATOM 825 N N . LEU A 1 103 ? -0.264 -2.466 -24.637 1.00 97.31 103 LEU A N 1
ATOM 826 C CA . LEU A 1 103 ? 0.281 -3.460 -23.716 1.00 97.31 103 LEU A CA 1
ATOM 827 C C . LEU A 1 103 ? 0.070 -3.029 -22.268 1.00 97.31 103 LEU A C 1
ATOM 829 O O . LEU A 1 103 ? -0.021 -1.838 -21.973 1.00 97.31 103 LEU A O 1
ATOM 833 N N . THR A 1 104 ? 0.090 -3.982 -21.341 1.00 97.44 104 THR A N 1
ATOM 834 C CA . THR A 1 104 ? 0.212 -3.666 -19.908 1.00 97.44 104 THR A CA 1
ATOM 835 C C . THR A 1 104 ? 1.598 -3.092 -19.613 1.00 97.44 104 THR A C 1
ATOM 837 O O . THR A 1 104 ? 2.553 -3.336 -20.359 1.00 97.44 104 THR A O 1
ATOM 840 N N . LEU A 1 105 ? 1.758 -2.357 -18.511 1.00 96.69 105 LEU A N 1
ATOM 841 C CA . LEU A 1 105 ? 3.057 -1.798 -18.110 1.00 96.69 105 LEU A CA 1
ATOM 842 C C . LEU A 1 105 ? 4.108 -2.895 -17.940 1.00 96.69 105 LEU A C 1
ATOM 844 O O . LEU A 1 105 ? 5.262 -2.744 -18.343 1.00 96.69 105 LEU A O 1
ATOM 848 N N . TRP A 1 106 ? 3.682 -4.042 -17.418 1.00 94.94 106 TRP A N 1
ATOM 849 C CA . TRP A 1 106 ? 4.514 -5.230 -17.331 1.00 94.94 106 TRP A CA 1
ATOM 850 C C . TRP A 1 106 ? 5.033 -5.697 -18.694 1.00 94.94 106 TRP A C 1
ATOM 852 O O . TRP A 1 106 ? 6.229 -5.948 -18.869 1.00 94.94 106 TRP A O 1
ATOM 862 N N . GLN A 1 107 ? 4.125 -5.863 -19.657 1.00 95.62 107 GLN A N 1
ATOM 863 C CA . GLN A 1 107 ? 4.459 -6.323 -21.002 1.00 95.62 107 GLN A CA 1
ATOM 864 C C . GLN A 1 107 ? 5.369 -5.314 -21.705 1.00 95.62 107 GLN A C 1
ATOM 866 O O . GLN A 1 107 ? 6.399 -5.711 -22.247 1.00 95.62 107 GLN A O 1
ATOM 871 N N . ALA A 1 108 ? 5.062 -4.020 -21.591 1.00 96.00 108 ALA A N 1
ATOM 872 C CA . ALA A 1 108 ? 5.890 -2.943 -22.119 1.00 96.00 108 ALA A CA 1
ATOM 873 C C . ALA A 1 108 ? 7.317 -2.983 -21.549 1.00 96.00 108 ALA A C 1
ATOM 875 O O . ALA A 1 108 ? 8.282 -2.879 -22.303 1.00 96.00 108 ALA A O 1
ATOM 876 N N . CYS A 1 109 ? 7.488 -3.215 -20.241 1.00 93.88 109 CYS A N 1
ATOM 877 C CA . CYS A 1 109 ? 8.818 -3.412 -19.661 1.00 93.88 109 CYS A CA 1
ATOM 878 C C . CYS A 1 109 ? 9.555 -4.604 -20.276 1.00 93.88 109 CYS A C 1
ATOM 880 O O . CYS A 1 109 ? 10.747 -4.495 -20.561 1.00 93.88 109 CYS A O 1
ATOM 882 N N . ARG A 1 110 ? 8.877 -5.738 -20.489 1.00 92.69 110 ARG A N 1
ATOM 883 C CA . ARG A 1 110 ? 9.504 -6.919 -21.100 1.00 92.69 110 ARG A CA 1
ATOM 884 C C . ARG A 1 110 ? 9.960 -6.651 -22.530 1.00 92.69 110 ARG A C 1
ATOM 886 O O . ARG A 1 110 ? 11.082 -7.028 -22.858 1.00 92.69 110 ARG A O 1
ATOM 893 N N . GLU A 1 111 ? 9.140 -5.991 -23.341 1.00 94.00 111 GLU A N 1
ATOM 894 C CA . GLU A 1 111 ? 9.514 -5.635 -24.714 1.00 94.00 111 GLU A CA 1
ATOM 895 C C . GLU A 1 111 ? 10.681 -4.648 -24.739 1.00 94.00 111 GLU A C 1
ATOM 897 O O . GLU A 1 111 ? 11.690 -4.904 -25.389 1.00 94.00 111 GLU A O 1
ATOM 902 N N . LEU A 1 112 ? 10.619 -3.581 -23.938 1.00 93.19 112 LEU A N 1
ATOM 903 C CA . LEU A 1 112 ? 11.697 -2.593 -23.842 1.00 93.19 112 LEU A CA 1
ATOM 904 C C . LEU A 1 112 ? 13.032 -3.209 -23.391 1.00 93.19 112 LEU A C 1
ATOM 906 O O . LEU A 1 112 ? 14.101 -2.794 -23.849 1.00 93.19 112 LEU A O 1
ATOM 910 N N . LEU A 1 113 ? 12.985 -4.204 -22.498 1.00 91.69 113 LEU A N 1
ATOM 911 C CA . LEU A 1 113 ? 14.163 -4.963 -22.078 1.00 91.69 113 LEU A CA 1
ATOM 912 C C . LEU A 1 113 ? 14.708 -5.861 -23.196 1.00 91.69 113 LEU A C 1
ATOM 914 O O . LEU A 1 113 ? 15.927 -5.959 -23.342 1.00 91.69 113 LEU A O 1
ATOM 918 N N . GLN A 1 114 ? 13.837 -6.501 -23.980 1.00 90.88 114 GLN A N 1
ATOM 919 C CA . GLN A 1 114 ? 14.230 -7.330 -25.125 1.00 90.88 114 GLN A CA 1
ATOM 920 C C . GLN A 1 114 ? 14.843 -6.492 -26.254 1.00 90.88 114 GLN A C 1
ATOM 922 O O . GLN A 1 114 ? 15.869 -6.872 -26.815 1.00 90.88 114 GLN A O 1
ATOM 927 N N . GLU A 1 115 ? 14.270 -5.321 -26.524 1.00 92.19 115 GLU A N 1
ATOM 928 C CA . GLU A 1 115 ? 14.737 -4.364 -27.533 1.00 92.19 115 GLU A CA 1
ATOM 929 C C . GLU A 1 115 ? 15.993 -3.598 -27.104 1.00 92.19 115 GLU A C 1
ATOM 931 O O . GLU A 1 115 ? 16.596 -2.895 -27.912 1.00 92.19 115 GLU A O 1
ATOM 936 N N . LYS A 1 116 ? 16.402 -3.717 -25.831 1.00 88.56 116 LYS A N 1
ATOM 937 C CA . LYS A 1 116 ? 17.486 -2.924 -25.224 1.00 88.56 116 LYS A CA 1
ATOM 938 C C . LYS A 1 116 ? 17.269 -1.411 -25.393 1.00 88.56 116 LYS A C 1
ATOM 940 O O . LYS A 1 116 ? 18.227 -0.647 -25.485 1.00 88.56 116 LYS A O 1
ATOM 945 N N . ALA A 1 117 ? 16.009 -0.977 -25.387 1.00 86.06 117 ALA A N 1
ATOM 946 C CA . ALA A 1 117 ? 15.605 0.411 -25.610 1.00 86.06 117 ALA A CA 1
ATOM 947 C C . ALA A 1 117 ? 15.782 1.313 -24.368 1.00 86.06 117 ALA A C 1
ATOM 949 O O . ALA A 1 117 ? 15.572 2.523 -24.434 1.00 86.06 117 ALA A O 1
ATOM 950 N N . LEU A 1 118 ? 16.171 0.742 -23.221 1.00 85.00 118 LEU A N 1
ATOM 951 C CA . LEU A 1 118 ? 16.374 1.455 -21.957 1.00 85.00 118 LEU A CA 1
ATOM 952 C C . LEU A 1 118 ? 17.856 1.549 -21.580 1.00 85.00 118 LEU A C 1
ATOM 954 O O . LEU A 1 118 ? 18.640 0.628 -21.805 1.00 85.00 118 LEU A O 1
ATOM 958 N N . ALA A 1 119 ? 18.228 2.647 -20.915 1.00 81.38 119 ALA A N 1
ATOM 959 C CA . ALA A 1 119 ? 19.577 2.843 -20.389 1.00 81.38 119 ALA A CA 1
ATOM 960 C C . ALA A 1 119 ? 19.972 1.717 -19.414 1.00 81.38 119 ALA A C 1
ATOM 962 O O . ALA A 1 119 ? 19.156 1.273 -18.606 1.00 81.38 119 ALA A O 1
ATOM 963 N N . GLY A 1 120 ? 21.245 1.303 -19.420 1.00 81.81 120 GLY A N 1
ATOM 964 C CA . GLY A 1 120 ? 21.703 0.092 -18.720 1.00 81.81 120 GLY A CA 1
ATOM 965 C C . GLY A 1 120 ? 21.348 0.014 -17.227 1.00 81.81 120 GLY A C 1
ATOM 966 O O . GLY A 1 120 ? 20.994 -1.058 -16.737 1.00 81.81 120 GLY A O 1
ATOM 967 N N . ARG A 1 121 ? 21.359 1.145 -16.503 1.00 83.50 121 ARG A N 1
ATOM 968 C CA . ARG A 1 121 ? 20.935 1.186 -15.088 1.00 83.50 121 ARG A CA 1
ATOM 969 C C . ARG A 1 121 ? 19.433 0.936 -14.925 1.00 83.50 121 ARG A C 1
ATOM 971 O O . ARG A 1 121 ? 19.045 0.151 -14.067 1.00 83.50 121 ARG A O 1
ATOM 978 N N . ALA A 1 122 ? 18.613 1.565 -15.764 1.00 83.50 122 ALA A N 1
ATOM 979 C CA . ALA A 1 122 ? 17.161 1.411 -15.754 1.00 83.50 122 ALA A CA 1
ATOM 980 C C . ALA A 1 122 ? 16.742 -0.007 -16.176 1.00 83.50 122 ALA A C 1
ATOM 982 O O . ALA A 1 122 ? 15.908 -0.627 -15.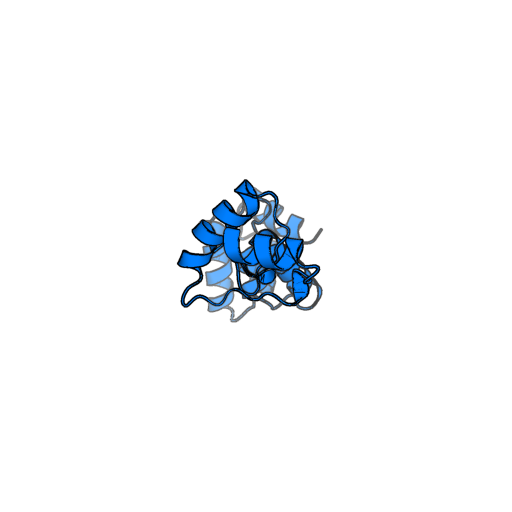521 1.00 83.50 122 ALA A O 1
ATOM 983 N N . ALA A 1 123 ? 17.387 -0.557 -17.210 1.00 86.56 123 ALA A N 1
ATOM 984 C CA . ALA A 1 123 ? 17.170 -1.931 -17.650 1.00 86.56 123 ALA A CA 1
ATOM 985 C C . ALA A 1 123 ? 17.511 -2.947 -16.544 1.00 86.56 123 ALA A C 1
ATOM 987 O O . ALA A 1 123 ? 16.713 -3.830 -16.238 1.00 86.56 123 ALA A O 1
ATOM 988 N N . SER A 1 124 ? 18.658 -2.775 -15.878 1.00 87.06 124 SER A N 1
ATOM 989 C CA . SER A 1 124 ? 19.064 -3.639 -14.757 1.00 87.06 124 SER A CA 1
ATOM 990 C C . SER A 1 124 ? 18.091 -3.554 -13.576 1.00 87.06 124 SER A C 1
ATOM 992 O O . SER A 1 124 ? 17.807 -4.560 -12.926 1.00 87.06 124 SER A O 1
ATOM 994 N N . ALA A 1 125 ? 17.569 -2.358 -13.289 1.00 87.56 125 ALA A N 1
ATOM 995 C CA . ALA A 1 125 ? 16.603 -2.142 -12.217 1.00 87.56 125 ALA A CA 1
ATOM 996 C C . ALA A 1 125 ? 15.262 -2.841 -12.491 1.00 87.56 125 ALA A C 1
ATOM 998 O O . ALA A 1 125 ? 14.716 -3.475 -11.590 1.00 87.56 125 ALA A O 1
ATOM 999 N N . LEU A 1 126 ? 14.769 -2.778 -13.733 1.00 86.06 126 LEU A N 1
ATOM 1000 C CA . LEU A 1 126 ? 13.562 -3.496 -14.150 1.00 86.06 126 LEU A CA 1
ATOM 1001 C C . LEU A 1 126 ? 13.766 -5.015 -14.161 1.00 86.06 126 LEU A C 1
ATOM 1003 O O . LEU A 1 126 ? 12.880 -5.742 -13.732 1.00 86.06 126 LEU A O 1
ATOM 1007 N N . GLN A 1 127 ? 14.933 -5.513 -14.578 1.00 85.75 127 GLN A N 1
ATOM 1008 C CA . GLN A 1 127 ? 15.235 -6.951 -14.518 1.00 85.75 127 GLN A CA 1
ATOM 1009 C C . GLN A 1 127 ? 15.219 -7.495 -13.082 1.00 85.75 127 GLN A C 1
ATOM 1011 O O . GLN A 1 127 ? 14.694 -8.578 -12.837 1.00 85.75 127 GLN A O 1
ATOM 1016 N N . ARG A 1 128 ? 15.740 -6.729 -12.115 1.00 83.62 128 ARG A N 1
ATOM 1017 C CA . ARG A 1 128 ? 15.756 -7.102 -10.686 1.00 83.62 128 ARG A CA 1
ATOM 1018 C C . ARG A 1 128 ? 14.391 -7.152 -10.017 1.00 83.62 128 ARG A C 1
ATOM 1020 O O . ARG A 1 128 ? 14.295 -7.610 -8.888 1.00 83.62 128 ARG A O 1
ATOM 1027 N N . LEU A 1 129 ? 13.348 -6.621 -10.640 1.00 79.19 129 LEU A N 1
ATOM 1028 C CA . LEU A 1 129 ? 12.022 -6.654 -10.037 1.00 79.19 129 LEU A CA 1
ATOM 1029 C C . LEU A 1 129 ? 11.400 -8.067 -10.115 1.00 79.19 129 LEU A C 1
ATOM 1031 O O . LEU A 1 129 ? 10.451 -8.334 -9.381 1.00 79.19 129 LEU A O 1
ATOM 1035 N N . TRP A 1 130 ? 11.971 -8.979 -10.925 1.00 68.12 130 TRP A N 1
ATOM 1036 C CA . TRP A 1 130 ? 11.447 -10.343 -11.133 1.00 68.12 130 TRP A CA 1
ATOM 1037 C C . TRP A 1 130 ? 12.449 -11.490 -11.147 1.00 68.12 130 TRP A C 1
ATOM 1039 O O . TRP A 1 130 ? 12.007 -12.640 -11.181 1.00 68.12 130 TRP A O 1
ATOM 1049 N N . ASN A 1 131 ? 13.745 -11.190 -11.113 1.00 56.41 131 ASN A N 1
ATOM 1050 C CA . ASN A 1 131 ? 14.772 -12.160 -10.736 1.00 56.41 131 ASN A CA 1
ATOM 1051 C C . ASN A 1 131 ? 14.955 -12.127 -9.221 1.00 56.41 131 ASN A C 1
ATOM 1053 O O . ASN A 1 131 ? 14.985 -13.217 -8.617 1.00 56.41 131 ASN A O 1
#

Foldseek 3Di:
DVVVLVVCVVVVHDPVPDDDDDDDLVVVVVVVVVCVVVVHDDDDDPHCDPCNDLVNLLVVLVVVCVVPVLPLVSCVSNLQVVHLPQDPVNQVQLVVQCVVVVHRSSVSLVVCLVVVVDDPSNSVSNVVVPD

InterPro domains:
  IPR000212 UvrD-like helicase [PTHR11070] (2-129)
  IPR014017 UvrD-like helicase, C-terminal [PF13361] (2-109)
  IPR014017 UvrD-like helicase, C-terminal [PS51217] (1-131)
  IPR027417 P-loop containing nucleoside triphosphate hydrolase [G3DSA:3.40.50.300] (2-49)
  IPR027417 P-loop containing nucleoside triphosphate hydrolase [SSF52540] (2-130)

Organism: Escherichia coli (NCBI:txid562)

Secondary structure (DSSP, 8-state):
-HHHHHHHHHTT--GGG-----S-GGGHHHHHHHHHHTT-----SSSS-GGGSHHHHHHHHHHHHHH-TT-HHHHHHHTTSS--S--HHHHHHHHHHHHHHT--HHHHHHHHHHTT-S-HHHHHHHHTTT-

Radius of gyration: 24.54 Å; chains: 1; bounding box: 42×28×69 Å

Sequence (131 aa):
MVNRIKTWQDNGGALAECAILYRSNAQSRVLEEALLQASMPYRIYGGMRFFERQEIKDALSYLRLIANRNDDAAFERVVNTPTRGIGDRTLDVVRQTSRDRQLTLWQACRELLQEKALAGRAASALQRLWN